Protein AF-A0A969QML3-F1 (afdb_monomer_lite)

Foldseek 3Di:
DDQDDDDWDFDWDKDKDKDKDFCVVCVVLDDPPWAFDAPDVRIFMWIKMWIAGDPPTPDGKIKIWGFRGWTDDPRDIDTDTAEMEIQDPSVQVVCCVPPVHDYDHPDD

Secondary structure (DSSP, 8-state):
--PPPSPP---EEEEEEEEEEEHHHHGGGS-TTPEEP-SBTTEEEEEEEEEEE-TTSSS-EEEEEEE-EEEEETTEEEEE--EEEES-HHHHHHHHHHH-PPEEE---

Structure (mmCIF, N/CA/C/O backbone):
data_AF-A0A969QML3-F1
#
_entry.id   AF-A0A969QML3-F1
#
loop_
_atom_site.group_PDB
_atom_site.id
_atom_site.type_symbol
_atom_site.label_atom_id
_atom_site.label_alt_id
_atom_site.label_comp_id
_atom_site.label_asym_id
_atom_site.label_entity_id
_atom_site.label_seq_id
_atom_site.pdbx_PDB_ins_code
_atom_site.Cartn_x
_atom_site.Cartn_y
_atom_site.Cartn_z
_atom_site.occupancy
_atom_site.B_iso_or_equiv
_atom_site.auth_seq_id
_atom_site.auth_comp_id
_atom_site.auth_asym_id
_atom_site.auth_atom_id
_atom_site.pdbx_PDB_model_num
ATOM 1 N N . MET A 1 1 ? 22.475 -10.054 -9.051 1.00 55.78 1 MET A N 1
ATOM 2 C CA . MET A 1 1 ? 21.325 -9.358 -8.447 1.00 55.78 1 MET A CA 1
ATOM 3 C C . MET A 1 1 ? 21.878 -8.152 -7.731 1.00 55.78 1 MET A C 1
ATOM 5 O O . MET A 1 1 ? 22.682 -8.318 -6.818 1.00 55.78 1 MET A O 1
ATOM 9 N N . THR A 1 2 ? 21.544 -6.957 -8.197 1.00 75.88 2 THR A N 1
ATOM 10 C CA . THR A 1 2 ? 22.004 -5.716 -7.573 1.00 75.88 2 THR A CA 1
ATOM 11 C C . THR A 1 2 ? 20.860 -4.736 -7.685 1.00 75.88 2 THR A C 1
ATOM 13 O O . THR A 1 2 ? 20.616 -4.181 -8.753 1.00 75.88 2 THR A O 1
ATOM 16 N N . TYR A 1 3 ? 20.139 -4.555 -6.581 1.00 81.19 3 TYR A N 1
ATOM 17 C CA . TYR A 1 3 ? 19.159 -3.487 -6.503 1.00 81.19 3 TYR A CA 1
ATOM 18 C C . TYR A 1 3 ? 19.879 -2.149 -6.761 1.00 81.19 3 TYR A C 1
ATOM 20 O O . TYR A 1 3 ? 20.920 -1.895 -6.140 1.00 81.19 3 TYR A O 1
ATOM 28 N N . PRO A 1 4 ? 19.403 -1.327 -7.712 1.00 85.81 4 PRO A N 1
ATOM 29 C CA . PRO A 1 4 ? 20.075 -0.093 -8.095 1.00 85.81 4 PRO A CA 1
ATOM 30 C C . PRO A 1 4 ? 20.165 0.878 -6.915 1.00 85.81 4 PRO A C 1
ATOM 32 O O . PRO A 1 4 ? 19.296 0.903 -6.046 1.00 85.81 4 PRO A O 1
ATOM 35 N N . GLN A 1 5 ? 21.213 1.701 -6.890 1.00 88.38 5 GLN A N 1
ATOM 36 C CA . GLN A 1 5 ? 21.344 2.770 -5.897 1.00 88.38 5 GLN A CA 1
ATOM 37 C C . GLN A 1 5 ? 20.399 3.941 -6.233 1.00 88.38 5 GLN A C 1
ATOM 39 O O . GLN A 1 5 ? 20.110 4.161 -7.413 1.00 88.38 5 GLN A O 1
ATOM 44 N N . PRO A 1 6 ? 19.910 4.689 -5.228 1.00 88.38 6 PRO A N 1
ATOM 45 C CA . PRO A 1 6 ? 19.063 5.856 -5.455 1.00 88.38 6 PRO A CA 1
ATOM 46 C C . PRO A 1 6 ? 19.826 6.985 -6.181 1.00 88.38 6 PRO A C 1
ATOM 48 O O . PRO A 1 6 ? 21.056 7.045 -6.100 1.00 88.38 6 PRO A O 1
ATOM 51 N N . PRO A 1 7 ? 19.121 7.922 -6.845 1.00 91.56 7 PRO A N 1
ATOM 52 C CA . PRO A 1 7 ? 17.665 8.084 -6.860 1.00 91.56 7 PRO A CA 1
ATOM 53 C C . PRO A 1 7 ? 16.943 7.095 -7.788 1.00 91.56 7 PRO A C 1
ATOM 55 O O . PRO A 1 7 ? 17.382 6.834 -8.908 1.00 91.56 7 PRO A O 1
ATOM 58 N N . TRP A 1 8 ? 15.796 6.587 -7.332 1.00 91.44 8 TRP A N 1
ATOM 59 C CA . TRP A 1 8 ? 14.915 5.739 -8.138 1.00 91.44 8 TRP A CA 1
ATOM 60 C C . TRP A 1 8 ? 13.830 6.570 -8.825 1.00 91.44 8 TRP A C 1
ATOM 62 O O . TRP A 1 8 ? 13.240 7.463 -8.220 1.00 91.44 8 TRP A O 1
ATOM 72 N N . SER A 1 9 ? 13.548 6.244 -10.083 1.00 93.69 9 SER A N 1
ATOM 73 C CA . SER A 1 9 ? 12.431 6.783 -10.856 1.00 93.69 9 SER A CA 1
ATOM 74 C C . SER A 1 9 ? 11.383 5.692 -11.041 1.00 93.69 9 SER A C 1
ATOM 76 O O . SER A 1 9 ? 11.720 4.572 -11.430 1.00 93.69 9 SER A O 1
ATOM 78 N N . LEU A 1 10 ? 10.116 6.021 -10.795 1.00 94.00 10 LEU A N 1
ATOM 79 C CA . LEU A 1 10 ? 8.968 5.157 -11.063 1.00 94.00 10 LEU A CA 1
ATOM 80 C C . LEU A 1 10 ? 8.037 5.888 -12.030 1.00 94.00 10 LEU A C 1
ATOM 82 O O . LEU A 1 10 ? 7.467 6.926 -11.695 1.00 94.00 10 LEU A O 1
ATOM 86 N N . LYS A 1 11 ? 7.887 5.356 -13.244 1.00 97.56 11 LYS A N 1
ATOM 87 C CA . LYS A 1 11 ? 7.037 5.918 -14.294 1.00 97.56 11 LYS A CA 1
ATOM 88 C C . LYS A 1 11 ? 6.103 4.845 -14.830 1.00 97.56 11 LYS A C 1
ATOM 90 O O . LYS A 1 11 ? 6.532 3.824 -15.367 1.00 97.56 11 LYS A O 1
ATOM 95 N N . GLY A 1 12 ? 4.806 5.082 -14.689 1.00 96.31 12 GLY A N 1
ATOM 96 C CA . GLY A 1 12 ? 3.834 4.029 -14.915 1.00 96.31 12 GLY A CA 1
ATOM 97 C C . GLY A 1 12 ? 2.389 4.461 -14.757 1.00 96.31 12 GLY A C 1
ATOM 98 O O . GLY A 1 12 ? 2.068 5.648 -14.742 1.00 96.31 12 GLY A O 1
ATOM 99 N N . ARG A 1 13 ? 1.521 3.459 -14.639 1.00 97.62 13 ARG A N 1
ATOM 100 C CA . ARG A 1 13 ? 0.096 3.618 -14.339 1.00 97.62 13 ARG A CA 1
ATOM 101 C C . ARG A 1 13 ? -0.194 2.965 -12.998 1.00 97.62 13 ARG A C 1
ATOM 103 O O . ARG A 1 13 ? 0.384 1.928 -12.692 1.00 97.62 13 ARG A O 1
ATOM 110 N N . GLY A 1 14 ? -1.091 3.573 -12.233 1.00 97.00 14 GLY A N 1
ATOM 111 C CA . GLY A 1 14 ? -1.544 3.054 -10.952 1.00 97.00 14 GLY A CA 1
ATOM 112 C C . GLY A 1 14 ? -3.063 3.012 -10.891 1.00 97.00 14 GLY A C 1
ATOM 113 O O . GLY A 1 14 ? -3.729 3.907 -11.413 1.00 97.00 14 GLY A O 1
ATOM 114 N N . PHE A 1 15 ? -3.597 1.992 -10.235 1.00 98.06 15 PHE A N 1
AT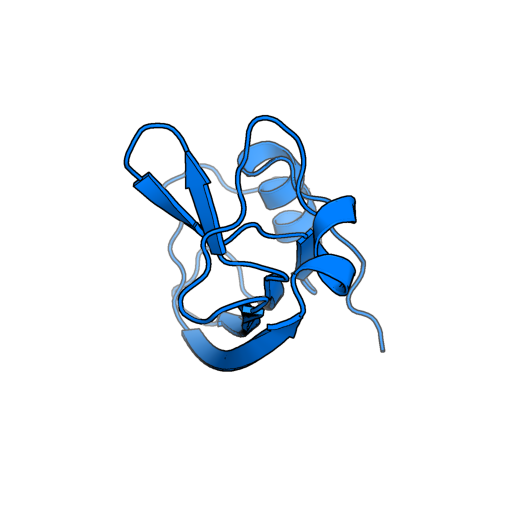OM 115 C CA . PHE A 1 15 ? -5.000 1.887 -9.872 1.00 98.06 15 PHE A CA 1
ATOM 116 C C . PHE A 1 15 ? -5.107 1.686 -8.364 1.00 98.06 15 PHE A C 1
ATOM 118 O O . PHE A 1 15 ? -4.478 0.787 -7.812 1.00 98.06 15 PHE A O 1
ATOM 125 N N . LEU A 1 16 ? -5.900 2.526 -7.703 1.00 97.69 16 LEU A N 1
ATOM 126 C CA . LEU A 1 16 ? -6.171 2.445 -6.273 1.00 97.69 16 LEU A CA 1
ATOM 127 C C . LEU A 1 16 ? -7.662 2.189 -6.078 1.00 97.69 16 LEU A C 1
ATOM 129 O O . LEU A 1 16 ? -8.488 2.999 -6.496 1.00 97.69 16 LEU A O 1
ATOM 133 N N . SER A 1 17 ? -7.993 1.089 -5.410 1.00 97.94 17 SER A N 1
ATOM 134 C CA . SER A 1 17 ? -9.353 0.810 -4.959 1.00 97.94 17 SER A CA 1
ATOM 135 C C . SER A 1 17 ? -9.403 0.875 -3.444 1.00 97.94 17 SER A C 1
ATOM 137 O O . SER A 1 17 ? -8.614 0.218 -2.768 1.00 97.94 17 SER A O 1
ATOM 139 N N . LEU A 1 18 ? -10.351 1.644 -2.917 1.00 96.62 18 LEU A N 1
ATOM 140 C CA . LEU A 1 18 ? -10.545 1.855 -1.486 1.00 96.62 18 LEU A CA 1
ATOM 141 C C . LEU A 1 18 ? -11.860 1.220 -1.039 1.00 96.62 18 LEU A C 1
ATOM 143 O O . LEU A 1 18 ? -12.851 1.246 -1.767 1.00 96.62 18 LEU A O 1
ATOM 147 N N . TYR A 1 19 ? -11.873 0.662 0.165 1.00 94.69 19 TYR A N 1
ATOM 148 C CA . TYR A 1 19 ? -13.035 -0.015 0.727 1.00 94.69 19 TYR A CA 1
ATOM 149 C C . TYR A 1 19 ? -13.125 0.196 2.239 1.00 94.69 19 TYR A C 1
ATOM 151 O O . TYR A 1 19 ? -12.123 0.367 2.933 1.00 94.69 19 TYR A O 1
ATOM 159 N N . SER A 1 20 ? -14.350 0.188 2.763 1.00 96.44 20 SER A N 1
ATOM 160 C CA . SER A 1 20 ? -14.583 0.234 4.207 1.00 96.44 20 SER A CA 1
ATOM 161 C C . SER A 1 20 ? -14.358 -1.150 4.815 1.00 96.44 20 SER A C 1
ATOM 163 O O . SER A 1 20 ? -14.878 -2.139 4.298 1.00 96.44 20 SER A O 1
ATOM 165 N N . VAL A 1 21 ? -13.590 -1.222 5.904 1.00 96.25 21 VAL A N 1
ATOM 166 C CA . VAL A 1 21 ? -13.239 -2.479 6.579 1.00 96.25 21 VAL A CA 1
ATOM 167 C C . VAL A 1 21 ? -13.576 -2.401 8.060 1.00 96.25 21 VAL A C 1
ATOM 169 O O . VAL A 1 21 ? -13.285 -1.401 8.714 1.00 96.25 21 VAL A O 1
ATOM 172 N N . GLU A 1 22 ? -14.150 -3.476 8.597 1.00 96.81 22 GLU A N 1
ATOM 173 C CA . GLU A 1 22 ? -14.419 -3.619 10.031 1.00 96.81 22 GLU A CA 1
ATOM 174 C C . GLU A 1 22 ? -13.109 -3.676 10.833 1.00 96.81 22 GLU A C 1
ATOM 176 O O . GLU A 1 22 ? -12.219 -4.470 10.514 1.00 96.81 22 GLU A O 1
ATOM 181 N N . LEU A 1 23 ? -13.005 -2.883 11.904 1.00 96.50 23 LEU A N 1
ATOM 182 C CA . LEU A 1 23 ? -11.797 -2.795 12.740 1.00 96.50 23 LEU A CA 1
ATOM 183 C C . LEU A 1 23 ? -11.373 -4.157 13.302 1.00 96.50 23 LEU A C 1
ATOM 185 O O . LEU A 1 23 ? -10.184 -4.480 13.320 1.00 96.50 23 LEU A O 1
ATOM 189 N N . GLU A 1 24 ? -12.343 -4.968 13.724 1.00 95.19 24 GLU A N 1
ATOM 190 C CA . GLU A 1 24 ? -12.105 -6.291 14.314 1.00 95.19 24 GLU A CA 1
ATOM 191 C C . GLU A 1 24 ? -11.394 -7.244 13.348 1.00 95.19 24 GLU A C 1
ATOM 193 O O . GLU A 1 24 ? -10.577 -8.058 13.773 1.00 95.19 24 GLU A O 1
ATOM 198 N N . ARG A 1 25 ? -11.643 -7.112 12.038 1.00 95.25 25 ARG A N 1
ATOM 199 C CA . ARG A 1 25 ? -11.040 -7.979 11.014 1.00 95.25 25 ARG A CA 1
ATOM 200 C C . ARG A 1 25 ? -9.572 -7.667 10.756 1.00 95.25 25 ARG A C 1
ATOM 202 O O . ARG A 1 25 ? -8.846 -8.538 10.292 1.00 95.25 25 ARG A O 1
ATOM 209 N N . VAL A 1 26 ? -9.147 -6.431 11.013 1.00 95.00 26 VAL A N 1
ATOM 210 C CA . VAL A 1 26 ? -7.812 -5.949 10.632 1.00 95.00 26 VAL A CA 1
ATOM 211 C C . VAL A 1 26 ? -6.902 -5.685 11.819 1.00 95.00 26 VAL A C 1
ATOM 213 O O . VAL A 1 26 ? -5.696 -5.575 11.628 1.00 95.00 26 VAL A O 1
ATOM 216 N N . ARG A 1 27 ? -7.422 -5.628 13.052 1.00 94.44 27 ARG A N 1
ATOM 217 C CA . ARG A 1 27 ? -6.623 -5.298 14.244 1.00 94.44 27 ARG A CA 1
ATOM 218 C C . ARG A 1 27 ? -5.399 -6.189 14.433 1.00 94.44 27 ARG A C 1
ATOM 220 O O . ARG A 1 27 ? -4.353 -5.663 14.810 1.00 94.44 27 ARG A O 1
ATOM 227 N N . SER A 1 28 ? -5.512 -7.487 14.159 1.00 94.62 28 SER A N 1
ATOM 228 C CA . SER A 1 28 ? -4.400 -8.442 14.263 1.00 94.62 28 SER A CA 1
ATOM 229 C C . SER A 1 28 ? -3.291 -8.206 13.233 1.00 94.62 28 SER A C 1
ATOM 231 O O . SER A 1 28 ? -2.159 -8.614 13.465 1.00 94.62 28 SER A O 1
ATOM 233 N N . LEU A 1 29 ? -3.595 -7.528 12.123 1.00 93.12 29 LEU A N 1
ATOM 234 C CA . LEU A 1 29 ? -2.641 -7.222 11.055 1.00 93.12 29 LEU A CA 1
ATOM 235 C C . LEU A 1 29 ? -1.834 -5.950 11.326 1.00 93.12 29 LEU A C 1
ATOM 237 O O . LEU A 1 29 ? -0.849 -5.705 10.635 1.00 93.12 29 LEU A O 1
ATOM 241 N N . ILE A 1 30 ? -2.266 -5.123 12.283 1.00 94.00 30 ILE A N 1
ATOM 242 C CA . ILE A 1 30 ? -1.647 -3.831 12.578 1.00 94.00 30 ILE A CA 1
ATOM 243 C C . ILE A 1 30 ? -0.779 -3.968 13.837 1.00 94.00 30 ILE A C 1
ATOM 245 O O . ILE A 1 30 ? -1.334 -4.162 14.927 1.00 94.00 30 ILE A O 1
ATOM 249 N N . PRO A 1 31 ? 0.556 -3.840 13.739 1.00 91.94 31 PRO A N 1
ATOM 250 C CA . PRO A 1 31 ? 1.440 -3.970 14.891 1.00 91.94 31 PRO A CA 1
ATOM 251 C C . PRO A 1 31 ? 1.317 -2.775 15.842 1.00 91.94 31 PRO A C 1
ATOM 253 O O . PRO A 1 31 ? 0.991 -1.658 15.445 1.00 91.94 31 PRO A O 1
ATOM 256 N N . GLN A 1 32 ? 1.617 -2.997 17.121 1.00 90.94 32 GLN A N 1
ATOM 257 C CA . GLN A 1 32 ? 1.833 -1.898 18.065 1.00 90.94 32 GLN A CA 1
ATOM 258 C C . GLN A 1 32 ? 3.168 -1.198 17.753 1.00 90.94 32 GLN A C 1
ATOM 260 O O . GLN A 1 32 ? 4.094 -1.866 17.290 1.00 90.94 32 GLN A O 1
ATOM 265 N N . PRO A 1 33 ? 3.303 0.119 17.997 1.00 93.06 33 PRO A N 1
ATOM 266 C CA . PRO A 1 33 ? 2.358 1.031 18.657 1.00 93.06 33 PRO A CA 1
ATOM 267 C C . PRO A 1 33 ? 1.329 1.697 17.716 1.00 93.06 33 PRO A C 1
ATOM 269 O O . PRO A 1 33 ? 0.719 2.701 18.087 1.00 93.06 33 PRO A O 1
ATOM 272 N N . LEU A 1 34 ? 1.133 1.192 16.491 1.00 94.81 34 LEU A N 1
ATOM 273 C CA . LEU A 1 34 ? 0.211 1.809 15.536 1.00 94.81 34 LEU A CA 1
ATOM 274 C C . LEU A 1 34 ? -1.253 1.620 15.967 1.00 94.81 34 LEU A C 1
ATOM 276 O O . LEU A 1 34 ? -1.755 0.503 16.174 1.00 94.81 34 LEU A O 1
ATOM 280 N N . GLN A 1 35 ? -1.976 2.734 16.053 1.00 95.88 35 GLN A N 1
ATOM 281 C CA . GLN A 1 35 ? -3.419 2.743 16.278 1.00 95.88 35 GLN A CA 1
ATOM 282 C C . GLN A 1 35 ? -4.141 2.719 14.934 1.00 95.88 35 GLN A C 1
ATOM 284 O O . GLN A 1 35 ? -3.629 3.255 13.958 1.00 95.88 35 GLN A O 1
ATOM 289 N N . ILE A 1 36 ? -5.322 2.105 14.855 1.00 96.81 36 ILE A N 1
ATOM 290 C CA . ILE A 1 36 ? -6.116 2.163 13.621 1.00 96.81 36 ILE A CA 1
ATOM 291 C C . ILE A 1 36 ? -6.870 3.486 13.595 1.00 96.81 36 ILE A C 1
ATOM 293 O O . ILE A 1 36 ? -7.549 3.832 14.560 1.00 96.81 36 ILE A O 1
ATOM 297 N N . PHE A 1 37 ? -6.769 4.202 12.480 1.00 95.88 37 PHE A N 1
ATOM 298 C CA . PHE A 1 37 ? -7.536 5.410 12.239 1.00 95.88 37 PHE A CA 1
ATOM 299 C C . PHE A 1 37 ? -8.925 5.043 11.698 1.00 95.88 37 PHE A C 1
ATOM 301 O O . PHE A 1 37 ? -9.046 4.344 10.689 1.00 95.88 37 PHE A O 1
ATOM 308 N N . SER A 1 38 ? -9.980 5.497 12.374 1.00 94.81 38 SER A N 1
ATOM 309 C CA . SER A 1 38 ? -11.375 5.138 12.091 1.00 94.81 38 SER A CA 1
ATOM 310 C C . SER A 1 38 ? -12.150 6.382 11.661 1.00 94.81 38 SER A C 1
ATOM 312 O O . SER A 1 38 ? -12.264 7.323 12.441 1.00 94.81 38 SER A O 1
ATOM 314 N N . PHE A 1 39 ? -12.697 6.395 10.441 1.00 85.94 39 PHE A N 1
ATOM 315 C CA . PHE A 1 39 ? -13.563 7.492 9.969 1.00 85.94 39 PHE A CA 1
ATOM 316 C C . PHE A 1 39 ? -15.023 7.303 10.395 1.00 85.94 39 PHE A C 1
ATOM 318 O O . PHE A 1 39 ? -15.755 8.275 10.556 1.00 85.94 39 PHE A O 1
ATOM 325 N N . PHE A 1 40 ? -15.439 6.050 10.585 1.00 87.94 40 PHE A N 1
ATOM 326 C CA . PHE A 1 40 ? -16.782 5.679 11.020 1.00 87.94 40 PHE A CA 1
ATOM 327 C C . PHE A 1 40 ? -16.699 4.784 12.260 1.00 87.94 40 PHE A C 1
ATOM 329 O O . PHE A 1 40 ? -15.675 4.119 12.455 1.00 87.94 40 PHE A O 1
ATOM 336 N N . PRO A 1 41 ? -17.752 4.723 13.096 1.00 93.19 41 PRO A N 1
ATOM 337 C CA . PRO A 1 41 ? -17.796 3.797 14.222 1.00 93.19 41 PRO A CA 1
ATOM 338 C C . PRO A 1 41 ? -17.558 2.356 13.756 1.00 93.19 41 PRO A C 1
ATOM 340 O O . PRO A 1 41 ? -18.256 1.863 12.872 1.00 93.19 41 PRO A O 1
ATOM 343 N N . GLY A 1 42 ? -16.550 1.694 14.327 1.00 95.19 42 GLY A N 1
ATOM 344 C CA . GLY A 1 42 ? -16.234 0.296 14.022 1.00 95.19 42 GLY A CA 1
ATOM 345 C C . GLY A 1 42 ? -15.548 0.044 12.676 1.00 95.19 42 GLY A C 1
ATOM 346 O O . GLY A 1 42 ? -15.245 -1.114 12.391 1.00 95.19 42 GLY A O 1
ATOM 347 N N . LYS A 1 43 ? -15.242 1.077 11.867 1.00 96.69 43 LYS A N 1
ATOM 348 C CA . LYS A 1 43 ? -14.668 0.895 10.521 1.00 96.69 43 LYS A CA 1
ATOM 349 C C . LYS A 1 43 ? -13.517 1.833 10.178 1.00 96.69 43 LYS A C 1
ATOM 351 O O . LYS A 1 43 ? -13.575 3.046 10.384 1.00 96.69 43 LYS A O 1
ATOM 356 N N . THR A 1 44 ? -12.522 1.271 9.505 1.00 97.00 44 THR A N 1
ATOM 357 C CA . THR A 1 44 ? -11.425 2.003 8.865 1.00 97.00 44 THR A CA 1
ATOM 358 C C . THR A 1 44 ? -11.549 1.957 7.340 1.00 97.00 44 THR A C 1
ATOM 360 O O . THR A 1 44 ? -12.442 1.311 6.784 1.00 97.00 44 THR A O 1
ATOM 363 N N . LEU A 1 45 ? -10.655 2.674 6.667 1.00 97.06 45 LEU A N 1
ATOM 364 C CA . LEU A 1 45 ? -10.466 2.604 5.228 1.00 97.06 45 LEU A CA 1
ATOM 365 C C . LEU A 1 45 ? -9.291 1.666 4.940 1.00 97.06 45 LEU A C 1
ATOM 367 O O . LEU A 1 45 ? -8.188 1.876 5.445 1.00 97.06 45 LEU A O 1
ATOM 371 N N . GLY A 1 46 ? -9.542 0.639 4.139 1.00 95.94 46 GLY A N 1
ATOM 372 C CA . GLY A 1 46 ? -8.522 -0.208 3.535 1.00 95.94 46 GLY A CA 1
ATOM 373 C C . GLY A 1 46 ? -8.504 -0.022 2.022 1.00 95.94 46 GLY A C 1
ATOM 374 O O . GLY A 1 46 ? -9.297 0.737 1.457 1.00 95.94 46 GLY A O 1
ATOM 375 N N . GLY A 1 47 ? -7.600 -0.720 1.353 1.00 96.88 47 GLY A N 1
ATOM 376 C CA . GLY A 1 47 ? -7.487 -0.655 -0.090 1.00 96.88 47 GLY A CA 1
ATOM 377 C C . GLY A 1 47 ? -6.481 -1.627 -0.676 1.00 96.88 47 GLY A C 1
ATOM 378 O O . GLY A 1 47 ? -5.667 -2.234 0.023 1.00 96.88 47 GLY A O 1
ATOM 379 N N . VAL A 1 48 ? -6.523 -1.706 -1.999 1.00 97.62 48 VAL A N 1
ATOM 380 C CA . VAL A 1 48 ? -5.474 -2.322 -2.804 1.00 97.62 48 VAL A CA 1
ATOM 381 C C . VAL A 1 48 ? -4.969 -1.319 -3.824 1.00 97.62 48 VAL A C 1
ATOM 383 O O . VAL A 1 48 ? -5.749 -0.550 -4.393 1.00 97.62 48 VAL A O 1
ATOM 386 N N . TYR A 1 49 ? -3.665 -1.345 -4.061 1.00 97.69 49 TYR A N 1
ATOM 387 C CA . TYR A 1 49 ? -3.028 -0.609 -5.141 1.00 97.69 49 TYR A CA 1
ATOM 388 C C . TYR A 1 49 ? -2.412 -1.590 -6.131 1.00 97.69 49 TYR A C 1
ATOM 390 O O . TYR A 1 49 ? -1.799 -2.573 -5.720 1.00 97.69 49 TYR A O 1
ATOM 398 N N . VAL A 1 50 ? -2.570 -1.309 -7.423 1.00 97.69 50 VAL A N 1
ATOM 399 C CA . VAL A 1 50 ? -1.896 -2.023 -8.509 1.0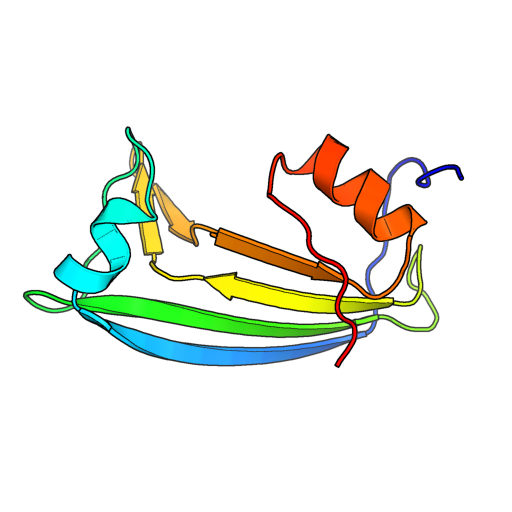0 97.69 50 VAL A CA 1
ATOM 400 C C . VAL A 1 50 ? -1.124 -1.018 -9.347 1.00 97.69 50 VAL A C 1
ATOM 402 O O . VAL A 1 50 ? -1.713 -0.068 -9.863 1.00 97.69 50 VAL A O 1
ATOM 405 N N . GLY A 1 51 ? 0.180 -1.228 -9.486 1.00 97.38 51 GLY A N 1
ATOM 406 C CA . GLY A 1 51 ? 1.083 -0.406 -10.280 1.00 97.38 51 GLY A CA 1
ATOM 407 C C . GLY A 1 51 ? 1.688 -1.194 -11.436 1.00 97.38 51 GLY A C 1
ATOM 408 O O . GLY A 1 51 ? 2.040 -2.359 -11.288 1.00 97.38 51 GLY A O 1
ATOM 409 N N . THR A 1 52 ? 1.852 -0.548 -12.587 1.00 97.56 52 THR A N 1
ATOM 410 C CA . THR A 1 52 ? 2.677 -1.054 -13.692 1.00 97.56 52 THR A CA 1
ATOM 411 C C . THR A 1 52 ? 3.712 -0.000 -14.042 1.00 97.56 52 THR A C 1
ATOM 413 O O . THR A 1 52 ? 3.350 1.068 -14.548 1.00 97.56 52 THR A O 1
ATOM 416 N N . TYR A 1 53 ? 4.987 -0.313 -13.820 1.00 97.38 53 TYR A N 1
ATOM 417 C CA . TYR A 1 53 ? 6.130 0.555 -14.086 1.00 97.38 53 TYR A CA 1
ATOM 418 C C . TYR A 1 53 ? 6.855 0.127 -15.363 1.00 97.38 53 TYR A C 1
ATOM 420 O O . TYR A 1 53 ? 7.202 -1.039 -15.554 1.00 97.38 53 TYR A O 1
ATOM 428 N N . GLY A 1 54 ? 7.061 1.085 -16.266 1.00 95.06 54 GLY A N 1
ATOM 429 C CA . GLY A 1 54 ? 7.588 0.854 -17.610 1.00 95.06 54 GLY A CA 1
ATOM 430 C C . GLY A 1 54 ? 8.774 1.753 -17.942 1.00 95.06 54 GLY A C 1
ATOM 431 O O . GLY A 1 54 ? 9.552 2.130 -17.064 1.00 95.06 54 GLY A O 1
ATOM 432 N N . ASP A 1 55 ? 8.911 2.094 -19.222 1.00 95.56 55 ASP A N 1
ATOM 433 C CA . ASP A 1 55 ? 10.029 2.891 -19.732 1.00 95.56 55 ASP A CA 1
ATOM 434 C C . ASP A 1 55 ? 10.170 4.235 -18.996 1.00 95.56 55 ASP A C 1
ATOM 436 O O . ASP A 1 55 ? 9.198 4.965 -18.780 1.00 95.56 55 ASP A O 1
ATOM 440 N N . GLY A 1 56 ? 11.406 4.566 -18.611 1.00 93.19 56 GLY A N 1
ATOM 441 C CA . GLY A 1 56 ? 11.730 5.725 -17.770 1.00 93.19 56 GLY A CA 1
ATOM 442 C C . GLY A 1 56 ? 11.714 5.446 -16.261 1.00 93.19 56 GLY A C 1
ATOM 443 O O . GLY A 1 56 ? 12.041 6.340 -15.478 1.00 93.19 56 GLY A O 1
ATOM 444 N N . SER A 1 57 ? 11.367 4.225 -15.850 1.00 95.31 57 SER A N 1
ATOM 445 C CA . SER A 1 57 ? 11.584 3.743 -14.482 1.00 95.31 57 SER A CA 1
ATOM 446 C C . SER A 1 57 ? 12.987 3.158 -14.324 1.00 95.31 57 SER A C 1
ATOM 448 O O . SER A 1 57 ? 13.567 2.670 -15.294 1.00 95.31 57 SER A O 1
ATOM 450 N N . THR A 1 58 ? 13.524 3.154 -13.102 1.00 94.56 58 THR A N 1
ATOM 451 C CA . THR A 1 58 ? 14.803 2.488 -12.805 1.00 94.56 58 THR A CA 1
ATOM 452 C C . THR A 1 58 ? 14.701 0.970 -12.985 1.00 94.56 58 THR A C 1
ATOM 454 O O . THR A 1 58 ? 15.643 0.348 -13.466 1.00 94.56 58 THR A O 1
ATOM 457 N N . LEU A 1 59 ? 13.550 0.382 -12.643 1.00 93.62 59 LEU A N 1
ATOM 458 C CA . LEU A 1 59 ? 13.202 -1.009 -12.934 1.00 93.62 59 LEU A CA 1
ATOM 459 C C . LEU A 1 59 ? 11.816 -1.074 -13.579 1.00 93.62 59 LEU A C 1
ATOM 461 O O . LEU A 1 59 ? 10.948 -0.255 -13.278 1.00 93.62 59 LEU A O 1
ATOM 465 N N . ARG A 1 60 ? 11.603 -2.070 -14.443 1.00 95.25 60 ARG A N 1
ATOM 466 C CA . ARG A 1 60 ? 10.302 -2.365 -15.060 1.00 95.25 60 ARG A CA 1
ATOM 467 C C . ARG A 1 60 ? 9.672 -3.542 -14.335 1.00 95.25 60 ARG A C 1
ATOM 469 O O . ARG A 1 60 ? 10.258 -4.619 -14.332 1.00 95.25 60 ARG A O 1
ATOM 476 N N . TYR A 1 61 ? 8.519 -3.325 -13.720 1.00 95.38 61 TYR A N 1
ATOM 477 C CA . TYR A 1 61 ? 7.831 -4.341 -12.929 1.00 95.38 61 TYR A CA 1
ATOM 478 C C . TYR A 1 61 ? 6.370 -3.956 -12.700 1.00 95.38 61 TYR A C 1
ATOM 480 O O . TYR A 1 61 ? 5.987 -2.790 -12.845 1.00 95.38 61 TYR A O 1
ATOM 488 N N . ASN A 1 62 ? 5.558 -4.938 -12.338 1.00 96.06 62 ASN A N 1
ATOM 489 C CA . ASN A 1 62 ? 4.229 -4.741 -11.785 1.00 96.06 62 ASN A CA 1
ATOM 490 C C . ASN A 1 62 ? 4.271 -4.878 -10.265 1.00 96.06 62 ASN A C 1
ATOM 492 O O . ASN A 1 62 ? 5.075 -5.630 -9.717 1.00 96.06 62 ASN A O 1
ATOM 496 N N . GLU A 1 63 ? 3.381 -4.162 -9.594 1.00 95.81 63 GLU A N 1
ATOM 497 C CA . GLU A 1 63 ? 3.275 -4.135 -8.144 1.00 95.81 63 GLU A CA 1
ATOM 498 C C . GLU A 1 63 ? 1.820 -4.277 -7.708 1.00 95.81 63 GLU A C 1
ATOM 500 O O . GLU A 1 63 ? 0.920 -3.684 -8.303 1.00 95.81 63 GLU A O 1
ATOM 505 N N . PHE A 1 64 ? 1.601 -5.035 -6.641 1.00 96.38 64 PHE A N 1
ATOM 506 C CA . PHE A 1 64 ? 0.344 -5.103 -5.913 1.00 96.38 64 PHE A CA 1
ATOM 507 C C . PHE A 1 64 ? 0.603 -4.836 -4.431 1.00 96.38 64 PHE A C 1
ATOM 509 O O . PHE A 1 64 ? 1.451 -5.486 -3.823 1.00 96.38 64 PHE A O 1
ATOM 516 N N . ILE A 1 65 ? -0.152 -3.918 -3.829 1.00 95.88 65 ILE A N 1
ATOM 517 C CA . ILE A 1 65 ? -0.036 -3.555 -2.412 1.00 95.88 65 ILE A CA 1
ATOM 518 C C . ILE A 1 65 ? -1.379 -3.772 -1.723 1.00 95.88 65 ILE A C 1
ATOM 520 O O . ILE A 1 65 ? -2.401 -3.255 -2.174 1.00 95.88 65 ILE A O 1
ATOM 524 N N . ALA A 1 66 ? -1.361 -4.478 -0.591 1.00 96.19 66 ALA A N 1
ATOM 525 C CA . ALA A 1 66 ? -2.523 -4.667 0.273 1.00 96.19 66 ALA A CA 1
ATOM 526 C C . ALA A 1 66 ? -2.442 -3.781 1.525 1.00 96.19 66 ALA A C 1
ATOM 528 O O . ALA A 1 66 ? -1.588 -3.982 2.401 1.00 96.19 66 ALA A O 1
ATOM 529 N N . VAL A 1 67 ? -3.388 -2.846 1.640 1.00 96.56 67 VAL A N 1
ATOM 530 C CA . VAL A 1 67 ? -3.519 -1.892 2.747 1.00 96.56 67 VAL A CA 1
ATOM 531 C C . VAL A 1 67 ? -4.755 -2.256 3.576 1.00 96.56 67 VAL A C 1
ATOM 533 O O . VAL 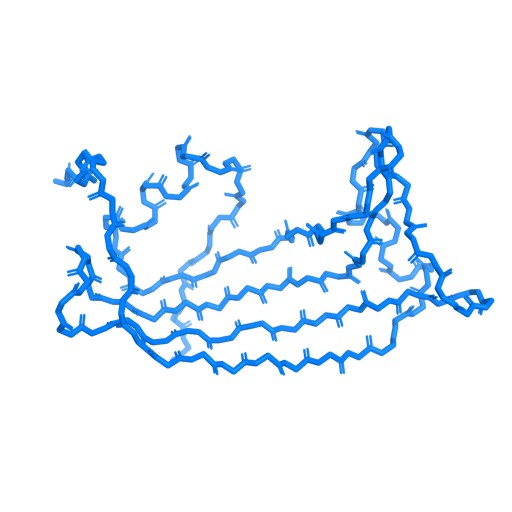A 1 67 ? -5.869 -1.876 3.216 1.00 96.56 67 VAL A O 1
ATOM 536 N N . PRO A 1 68 ? -4.627 -3.010 4.680 1.00 95.31 68 PRO A N 1
ATOM 537 C CA . PRO A 1 68 ? -5.789 -3.399 5.478 1.00 95.31 68 PRO A CA 1
ATOM 538 C C . PRO A 1 68 ? -6.427 -2.225 6.232 1.00 95.31 68 PRO A C 1
ATOM 540 O O . PRO A 1 68 ? -7.626 -2.268 6.496 1.00 95.31 68 PRO A O 1
ATOM 543 N N . ALA A 1 69 ? -5.653 -1.197 6.598 1.00 96.69 69 ALA A N 1
ATOM 544 C CA . ALA A 1 69 ? -6.150 -0.071 7.380 1.00 96.69 69 ALA A CA 1
ATOM 545 C C . ALA A 1 69 ? -5.296 1.190 7.218 1.00 96.69 69 ALA A C 1
ATOM 547 O O . ALA A 1 69 ? -4.076 1.121 7.026 1.00 96.69 69 ALA A O 1
ATOM 548 N N . LEU A 1 70 ? -5.933 2.340 7.431 1.00 96.62 70 LEU A N 1
ATOM 549 C CA . LEU A 1 70 ? -5.235 3.557 7.817 1.00 96.62 70 LEU A CA 1
ATOM 550 C C . LEU A 1 70 ? -4.898 3.504 9.308 1.00 96.62 70 LEU A C 1
ATOM 552 O O . LEU A 1 70 ? -5.685 3.050 10.139 1.00 96.62 70 LEU A O 1
ATOM 556 N N . THR A 1 71 ? -3.713 3.981 9.650 1.00 96.50 71 THR A N 1
ATOM 557 C CA . THR A 1 71 ? -3.165 4.001 11.001 1.00 96.50 71 THR A CA 1
ATOM 558 C C . THR A 1 71 ? -2.847 5.415 11.447 1.00 96.50 71 THR A C 1
ATOM 560 O O . THR A 1 71 ? -2.585 6.287 10.623 1.00 96.50 71 THR A O 1
ATOM 563 N N . PHE A 1 72 ? -2.834 5.623 12.756 1.00 95.19 72 PHE A N 1
ATOM 564 C CA . PHE A 1 72 ? -2.441 6.861 13.401 1.00 95.19 72 PHE A CA 1
ATOM 565 C C . PHE A 1 72 ? -1.284 6.604 14.363 1.00 95.19 72 PHE A C 1
ATOM 567 O O . PHE A 1 72 ? -1.342 5.693 15.195 1.00 95.19 72 PHE A O 1
ATOM 574 N N . HIS A 1 73 ? -0.237 7.415 14.255 1.00 94.06 73 HIS A N 1
ATOM 575 C CA . HIS A 1 73 ? 0.908 7.369 15.153 1.00 94.06 73 HIS A CA 1
ATOM 576 C C . HIS A 1 73 ? 1.539 8.758 15.267 1.00 94.06 73 HIS A C 1
ATOM 578 O O . HIS A 1 73 ? 1.808 9.404 14.258 1.00 94.06 73 HIS A O 1
ATOM 584 N N . GLN A 1 74 ? 1.755 9.230 16.501 1.00 93.88 74 GLN A N 1
ATOM 585 C CA . GLN A 1 74 ? 2.416 10.513 16.796 1.00 93.88 74 GLN A CA 1
ATOM 586 C C . GLN A 1 74 ? 1.848 11.717 16.014 1.00 93.88 74 GLN A C 1
ATOM 588 O O . GLN A 1 74 ? 2.594 12.527 15.472 1.00 93.88 74 GLN A O 1
ATOM 593 N N . GLY A 1 75 ? 0.518 11.839 15.938 1.00 93.31 75 GLY A N 1
ATOM 594 C CA . GLY A 1 75 ? -0.123 12.972 15.257 1.00 93.31 75 GLY A CA 1
ATOM 595 C C . GLY A 1 75 ? -0.269 12.813 13.742 1.00 93.31 75 GLY A C 1
ATOM 596 O O . GLY A 1 75 ? -0.825 13.701 13.104 1.00 93.31 75 GLY A O 1
ATOM 597 N N . GLN A 1 76 ? 0.194 11.702 13.162 1.00 94.69 76 GLN A N 1
ATOM 598 C CA . GLN A 1 76 ? 0.207 11.487 11.717 1.00 94.69 76 GLN A CA 1
ATOM 599 C C . GLN A 1 76 ? -0.685 1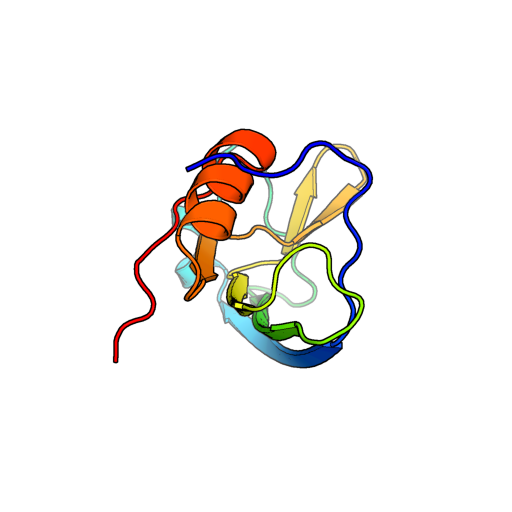0.313 11.316 1.00 94.69 76 GLN A C 1
ATOM 601 O O . GLN A 1 76 ? -0.684 9.270 11.971 1.00 94.69 76 GLN A O 1
ATOM 606 N N . ILE A 1 77 ? -1.428 10.489 10.220 1.00 94.50 77 ILE A N 1
ATOM 607 C CA . ILE A 1 77 ? -2.208 9.431 9.569 1.00 94.50 77 ILE A CA 1
ATOM 608 C C . ILE A 1 77 ? -1.370 8.845 8.430 1.00 94.50 77 ILE A C 1
ATOM 610 O O . ILE A 1 77 ? -0.830 9.588 7.614 1.00 94.50 77 ILE A O 1
ATOM 614 N N . GLY A 1 78 ? -1.292 7.520 8.353 1.00 94.19 78 GLY A N 1
ATOM 615 C CA . GLY A 1 78 ? -0.594 6.795 7.291 1.00 94.19 78 GLY A CA 1
ATOM 616 C C . GLY A 1 78 ? -1.302 5.495 6.925 1.00 94.19 78 GLY A C 1
ATOM 617 O O . GLY A 1 78 ? -2.193 5.048 7.640 1.00 94.19 78 GLY A O 1
ATOM 618 N N . ALA A 1 79 ? -0.913 4.879 5.814 1.00 93.94 79 ALA A N 1
ATOM 619 C CA . ALA A 1 79 ? -1.388 3.554 5.429 1.00 93.94 79 ALA A CA 1
ATOM 620 C C . ALA A 1 79 ? -0.457 2.480 5.997 1.00 93.94 79 ALA A C 1
ATOM 622 O O . ALA A 1 79 ? 0.756 2.562 5.814 1.00 93.94 79 ALA A O 1
ATOM 623 N N . TRP A 1 80 ? -1.014 1.457 6.647 1.00 94.81 80 TRP A N 1
ATOM 624 C CA . TRP A 1 80 ? -0.240 0.259 6.958 1.00 94.81 80 TRP A CA 1
ATOM 625 C C . TRP A 1 80 ? -0.246 -0.675 5.755 1.00 94.81 80 TRP A C 1
ATOM 627 O O . TRP A 1 80 ? -1.311 -1.057 5.272 1.00 94.81 80 TRP A O 1
ATOM 637 N N . ILE A 1 81 ? 0.938 -1.064 5.292 1.00 94.06 81 ILE A N 1
ATOM 638 C CA . ILE A 1 81 ? 1.096 -2.021 4.202 1.00 94.06 81 ILE A CA 1
ATOM 639 C C . ILE A 1 81 ? 1.332 -3.396 4.812 1.00 94.06 81 ILE A C 1
ATOM 641 O O . ILE A 1 81 ? 2.352 -3.634 5.450 1.00 94.06 81 ILE A O 1
ATOM 645 N N . 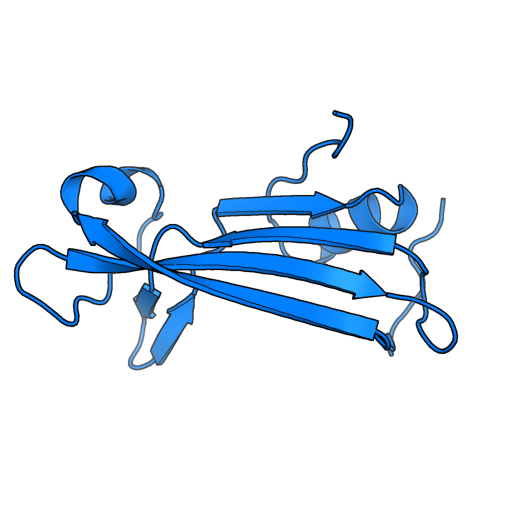SER A 1 82 ? 0.382 -4.304 4.604 1.00 91.12 82 SER A N 1
ATOM 646 C CA . SER A 1 82 ? 0.524 -5.684 5.081 1.00 91.12 82 SER A CA 1
ATOM 647 C C . SER A 1 82 ? 1.374 -6.536 4.144 1.00 91.12 82 SER A C 1
ATOM 649 O O . SER A 1 82 ? 2.145 -7.369 4.605 1.00 91.12 82 SER A O 1
ATOM 651 N N . HIS A 1 83 ? 1.220 -6.325 2.835 1.00 90.00 83 HIS A N 1
ATOM 652 C CA . HIS A 1 83 ? 1.876 -7.115 1.803 1.00 90.00 83 HIS A CA 1
ATOM 653 C C . HIS A 1 83 ? 2.170 -6.248 0.588 1.00 90.00 83 HIS A C 1
ATOM 655 O O . HIS A 1 83 ? 1.346 -5.408 0.204 1.00 90.00 83 HIS A O 1
ATOM 661 N N . ILE A 1 84 ? 3.312 -6.523 -0.035 1.00 92.69 84 ILE A N 1
ATOM 662 C CA . ILE A 1 84 ? 3.660 -6.053 -1.372 1.00 92.69 84 ILE A CA 1
ATOM 663 C C . ILE A 1 84 ? 4.042 -7.274 -2.205 1.00 92.69 84 ILE A C 1
ATOM 665 O O . ILE A 1 84 ? 4.791 -8.134 -1.749 1.00 92.69 84 ILE A O 1
ATOM 669 N N . TYR A 1 85 ? 3.533 -7.358 -3.425 1.00 91.56 85 TYR A N 1
ATOM 670 C CA . TYR A 1 85 ? 3.927 -8.368 -4.398 1.00 91.56 85 TYR A CA 1
ATOM 671 C C . TYR A 1 85 ? 4.457 -7.651 -5.624 1.00 91.56 85 TYR A C 1
ATOM 673 O O . TYR A 1 85 ? 3.814 -6.729 -6.124 1.00 91.56 85 TYR A O 1
ATOM 681 N N . VAL A 1 86 ? 5.609 -8.089 -6.115 1.00 93.94 86 VAL A N 1
ATOM 682 C CA . VAL A 1 86 ? 6.185 -7.604 -7.369 1.00 93.94 86 VAL A CA 1
ATOM 683 C C . VAL A 1 86 ? 6.622 -8.785 -8.223 1.00 93.94 86 VAL A C 1
ATOM 685 O O . VAL A 1 86 ? 6.888 -9.874 -7.714 1.00 93.94 86 VAL A O 1
ATOM 688 N N . ASP A 1 87 ? 6.706 -8.573 -9.529 1.00 92.00 87 ASP A N 1
ATOM 689 C CA . ASP A 1 87 ? 7.092 -9.600 -10.504 1.00 92.00 87 ASP A CA 1
ATOM 690 C C . ASP A 1 87 ? 8.571 -9.520 -10.935 1.00 92.00 87 ASP A C 1
ATOM 692 O O . ASP A 1 87 ? 9.004 -10.268 -11.810 1.00 92.00 87 ASP A O 1
ATOM 696 N N . HIS A 1 88 ? 9.372 -8.655 -10.299 1.00 89.81 88 HIS A N 1
ATOM 697 C CA . HIS A 1 88 ? 10.791 -8.469 -10.612 1.00 89.81 88 HIS A CA 1
ATOM 698 C C . HIS A 1 88 ? 11.692 -8.752 -9.404 1.00 89.81 88 HIS A C 1
ATOM 700 O O . HIS A 1 88 ? 11.608 -8.090 -8.370 1.00 89.81 88 HIS A O 1
ATOM 706 N N . SER A 1 89 ? 12.631 -9.686 -9.560 1.00 86.94 89 SER A N 1
ATOM 707 C CA . SER A 1 89 ? 13.499 -10.182 -8.480 1.00 86.94 89 SER A CA 1
ATOM 708 C C . SER A 1 89 ? 14.371 -9.112 -7.822 1.00 86.94 89 SER A C 1
ATOM 710 O O . SER A 1 89 ? 14.450 -9.066 -6.596 1.00 86.94 89 SER A O 1
ATOM 712 N N . ASP A 1 90 ? 14.974 -8.207 -8.599 1.00 86.00 90 ASP A N 1
ATOM 713 C CA . ASP A 1 90 ? 15.750 -7.109 -8.005 1.00 86.00 90 ASP A CA 1
ATOM 714 C C . ASP A 1 90 ? 14.854 -6.122 -7.227 1.00 86.00 90 ASP A C 1
ATOM 716 O O . ASP A 1 90 ? 15.282 -5.606 -6.196 1.00 86.00 90 ASP A O 1
ATOM 720 N N . SER A 1 91 ? 13.600 -5.908 -7.655 1.00 84.19 91 SER A N 1
ATOM 721 C CA . SER A 1 91 ? 12.626 -5.071 -6.933 1.00 84.19 91 SER A CA 1
ATOM 722 C C . SER A 1 91 ? 12.213 -5.724 -5.608 1.00 84.1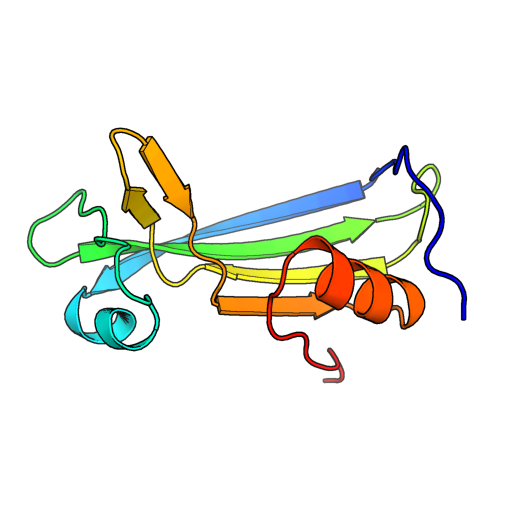9 91 SER A C 1
ATOM 724 O O . SER A 1 91 ? 12.131 -5.050 -4.577 1.00 84.19 91 SER A O 1
ATOM 726 N N . MET A 1 92 ? 12.082 -7.059 -5.595 1.00 84.12 92 MET A N 1
ATOM 727 C CA . MET A 1 92 ? 11.846 -7.811 -4.359 1.00 84.12 92 MET A CA 1
ATOM 728 C C . MET A 1 92 ? 12.964 -7.619 -3.340 1.00 84.12 92 MET A C 1
ATOM 730 O O . MET A 1 92 ? 12.712 -7.283 -2.182 1.00 84.12 92 MET A O 1
ATOM 734 N N . ALA A 1 93 ? 14.212 -7.795 -3.780 1.00 78.56 93 ALA A N 1
ATOM 735 C CA . ALA A 1 93 ? 15.372 -7.608 -2.917 1.00 78.56 93 ALA A CA 1
ATOM 736 C C . ALA A 1 93 ? 15.445 -6.168 -2.385 1.00 78.56 93 ALA A C 1
ATOM 738 O O . ALA A 1 93 ? 15.685 -5.952 -1.198 1.00 78.56 93 ALA A O 1
ATOM 739 N N . GLY A 1 94 ? 15.180 -5.187 -3.250 1.00 74.94 94 GLY A N 1
ATOM 740 C CA . GLY A 1 94 ? 15.175 -3.775 -2.894 1.00 74.94 94 GLY A CA 1
ATOM 741 C C . GLY A 1 94 ? 14.138 -3.397 -1.850 1.00 74.94 94 GLY A C 1
ATOM 742 O O . GLY A 1 94 ? 14.487 -2.803 -0.832 1.00 74.94 94 GLY A O 1
ATOM 743 N N . GLY A 1 95 ? 12.870 -3.749 -2.065 1.00 68.44 95 GLY A N 1
ATOM 744 C CA . GLY A 1 95 ? 11.805 -3.363 -1.140 1.00 68.44 95 GLY A CA 1
ATOM 745 C C . GLY A 1 95 ? 11.894 -4.077 0.213 1.00 68.44 95 GLY A C 1
ATOM 746 O O . GLY A 1 95 ? 11.558 -3.478 1.230 1.00 68.44 95 GLY A O 1
ATOM 747 N N . ALA A 1 96 ? 12.399 -5.317 0.268 1.00 68.50 96 ALA A N 1
ATOM 748 C CA . ALA A 1 96 ? 12.639 -6.000 1.542 1.00 68.50 96 ALA A CA 1
ATOM 749 C C . ALA A 1 96 ? 13.684 -5.251 2.390 1.00 68.50 96 ALA A C 1
ATOM 751 O O . ALA A 1 96 ? 13.489 -5.056 3.588 1.00 68.50 96 ALA A O 1
ATOM 752 N N . ILE A 1 97 ? 14.759 -4.777 1.751 1.00 59.97 97 ILE A N 1
ATOM 753 C CA . ILE A 1 97 ? 15.830 -4.014 2.406 1.00 59.97 97 ILE A CA 1
ATOM 754 C C . ILE A 1 97 ? 15.367 -2.593 2.760 1.00 59.97 97 ILE A C 1
ATOM 756 O O . ILE A 1 97 ? 15.675 -2.100 3.841 1.00 59.97 97 ILE A O 1
ATOM 760 N N . ALA A 1 98 ? 14.644 -1.927 1.859 1.00 59.84 98 ALA A N 1
ATOM 761 C CA . ALA A 1 98 ? 14.301 -0.514 2.000 1.00 59.84 98 ALA A CA 1
ATOM 762 C C . ALA A 1 98 ? 13.065 -0.257 2.877 1.00 59.84 98 ALA A C 1
ATOM 764 O O . ALA A 1 98 ? 13.000 0.782 3.529 1.00 59.84 98 ALA A O 1
ATOM 765 N N . LEU A 1 99 ? 12.081 -1.164 2.881 1.00 59.22 99 LEU A N 1
ATOM 766 C CA . LEU A 1 99 ? 10.760 -0.923 3.481 1.00 59.22 99 LEU A CA 1
ATOM 767 C C . LEU A 1 99 ? 10.410 -1.885 4.627 1.00 59.22 99 LEU A C 1
ATOM 769 O O . LEU A 1 99 ? 9.435 -1.640 5.332 1.00 59.22 99 LEU A O 1
ATOM 773 N N . GLY A 1 100 ? 11.166 -2.973 4.826 1.00 58.22 100 GLY A N 1
ATOM 774 C CA . GLY A 1 100 ? 10.924 -3.934 5.913 1.00 58.22 100 GLY A CA 1
ATOM 775 C C . GLY A 1 100 ? 9.581 -4.677 5.834 1.00 58.22 100 GLY A C 1
ATOM 776 O O . GLY A 1 100 ? 9.112 -5.200 6.843 1.00 58.22 100 GLY A O 1
ATOM 777 N N . VAL A 1 101 ? 8.949 -4.715 4.657 1.00 58.66 101 VAL A N 1
ATOM 778 C CA . VAL A 1 101 ? 7.666 -5.395 4.410 1.00 58.66 101 VAL A CA 1
ATOM 779 C C . VAL A 1 101 ? 7.875 -6.822 3.904 1.00 58.66 101 VAL A C 1
ATOM 781 O O . VAL A 1 101 ? 8.841 -7.111 3.195 1.00 58.66 101 VAL A O 1
ATOM 784 N N . THR A 1 102 ? 6.946 -7.723 4.229 1.00 56.72 102 THR A N 1
ATOM 785 C CA . THR A 1 102 ? 6.931 -9.075 3.659 1.00 56.72 102 THR A CA 1
ATOM 786 C C . THR A 1 102 ? 6.548 -9.004 2.184 1.00 56.72 102 THR A C 1
ATOM 788 O O . THR A 1 102 ? 5.466 -8.524 1.838 1.00 56.72 102 THR A O 1
ATOM 791 N N . GLN A 1 103 ? 7.439 -9.501 1.324 1.00 58.25 103 GLN A N 1
ATOM 792 C CA . GLN A 1 103 ? 7.183 -9.637 -0.105 1.00 58.25 103 GLN A CA 1
ATOM 793 C C . GLN A 1 103 ? 6.879 -11.084 -0.483 1.00 58.25 103 GLN A C 1
ATOM 795 O O . GLN A 1 103 ? 7.509 -12.006 0.036 1.00 58.25 103 GLN A O 1
ATOM 800 N N . GLY A 1 104 ? 5.918 -11.282 -1.386 1.00 54.09 104 GLY A N 1
ATOM 801 C CA . GLY A 1 104 ? 5.592 -12.590 -1.956 1.00 54.09 104 GLY A CA 1
ATOM 802 C C . GLY A 1 104 ? 5.775 -12.620 -3.474 1.00 54.09 104 GLY A C 1
ATOM 803 O O . GLY A 1 104 ? 5.646 -11.594 -4.139 1.00 54.09 104 GLY A O 1
ATOM 804 N N . ASN A 1 105 ? 6.037 -13.807 -4.030 1.00 43.75 105 ASN A N 1
ATOM 805 C CA . ASN A 1 105 ? 6.057 -14.015 -5.481 1.00 43.75 105 ASN A CA 1
ATOM 806 C C . ASN A 1 105 ? 4.636 -13.854 -6.046 1.00 43.75 105 ASN A C 1
ATOM 808 O O . ASN A 1 105 ? 3.740 -14.614 -5.684 1.00 43.75 105 ASN A O 1
ATOM 812 N N . GLY A 1 106 ? 4.436 -12.891 -6.947 1.00 45.91 106 GLY A N 1
ATOM 813 C CA . GLY A 1 106 ? 3.160 -12.631 -7.624 1.00 45.91 106 GLY A CA 1
ATOM 814 C C . GLY A 1 106 ? 2.844 -13.590 -8.779 1.00 45.91 106 GLY A C 1
ATOM 815 O O . GLY A 1 106 ? 2.437 -13.130 -9.840 1.00 45.91 106 GLY A O 1
ATOM 816 N N . ALA A 1 107 ? 3.058 -14.898 -8.611 1.00 28.59 107 ALA A N 1
ATOM 817 C CA . ALA A 1 107 ? 2.669 -15.885 -9.617 1.00 28.59 107 ALA A CA 1
ATOM 818 C C . ALA A 1 107 ? 1.223 -16.344 -9.368 1.00 28.59 107 ALA A C 1
ATOM 820 O O . ALA A 1 107 ? 0.962 -17.058 -8.397 1.00 28.59 107 ALA A O 1
ATOM 821 N N . VAL A 1 108 ? 0.305 -15.936 -10.249 1.00 30.41 108 VAL A N 1
ATOM 822 C CA . VAL A 1 108 ? -0.968 -16.631 -10.500 1.00 30.41 108 VAL A CA 1
ATOM 823 C C . VAL A 1 108 ? -0.930 -17.158 -11.924 1.00 30.41 108 VAL A C 1
ATOM 825 O O . VAL A 1 108 ? -0.531 -16.367 -12.809 1.00 30.41 108 VAL A O 1
#

pLDDT: mean 87.98, std 15.02, range [28.59, 98.06]

Sequence (108 aa):
MTYPQPPWSLKGRGFLSLYSVELERVRSLIPQPLQIFSFFPGKTLGGVYVGTYGDGSTLRYNEFIAVPALTFHQGQIGAWISHIYVDHSDSMAGGAIALGVTQGNGAV

Radius of gyration: 15.26 Å; chains: 1; bounding box: 40×30×38 Å